Protein AF-M1EQ33-F1 (afdb_monomer_lite)

pLDDT: mean 86.65, std 15.47, range [40.91, 97.81]

Foldseek 3Di:
DVVLVVLVVVLLVVLVVLLVVLLPDDLPDDLCVRQPPPNDPVNNVSLLVLQVVLVPPVVPNVVSLVVSLVVQVPPPPPDPPPDDDDDDDDVVVVVVVVVVSSSVSSNVSSVSSSVVSCVRNVD

Sequence (123 aa):
EYVIKSLFAEFAVQAEKKIEVVMAEPLEKPLSRSLQRGEDLQFDQLISSMSSVAEHCLPSLLRTLFDWYRRQNGTEDESYEYRPRSSTKSKGDEQQRERDYLLERRDLAVDFIFCLVLVEVLK

Radius of gyration: 17.7 Å; chains: 1; bounding box: 42×40×46 Å

Organism: Mustela putorius furo (NCBI:txid9669)

Secondary structure (DSSP, 8-state):
-HHHHHHHHHHHHHHHHHHHHHHHS-TTS-THHHHSTTS-HHHHHHHHHHHHHHHHHHHHHHHHHHHHHHHHHSTT-S--------S--SHHHHHHHHHHHHHHHHHHHHHHHHHHHHHHHT-

InterPro domains:
  IPR039867 Protein furry/Tao3/Mor2 [PTHR12295] (1-123)

Structure (mmCIF, N/CA/C/O backbone):
data_AF-M1EQ33-F1
#
_entry.id   AF-M1EQ33-F1
#
loop_
_atom_site.group_PDB
_atom_site.id
_atom_site.type_symbol
_atom_site.label_atom_id
_atom_site.label_alt_id
_atom_site.label_comp_id
_atom_site.label_asym_id
_atom_site.label_entity_id
_atom_site.label_seq_id
_atom_site.pdbx_PDB_ins_code
_atom_site.Cartn_x
_atom_site.Cartn_y
_atom_site.Cartn_z
_atom_site.occupancy
_atom_site.B_iso_or_equiv
_atom_site.auth_seq_id
_atom_site.auth_comp_id
_atom_site.auth_asym_id
_atom_site.auth_atom_id
_atom_site.pdbx_PDB_model_num
ATOM 1 N N . GLU A 1 1 ? 20.303 -5.213 -11.304 1.00 64.56 1 GLU A N 1
ATOM 2 C CA . GLU A 1 1 ? 19.741 -6.167 -10.317 1.00 64.56 1 GLU A CA 1
ATOM 3 C C . GLU A 1 1 ? 19.855 -5.680 -8.866 1.00 64.56 1 GLU A C 1
ATOM 5 O O . GLU A 1 1 ? 18.842 -5.676 -8.182 1.00 64.56 1 GLU A O 1
ATOM 10 N N . TYR A 1 2 ? 21.030 -5.224 -8.401 1.00 78.19 2 TYR A N 1
ATOM 11 C CA . TYR A 1 2 ? 21.232 -4.749 -7.015 1.00 78.19 2 TYR A CA 1
ATOM 12 C C . TYR A 1 2 ? 20.258 -3.633 -6.589 1.00 78.19 2 TYR A C 1
ATOM 14 O O . TYR A 1 2 ? 19.626 -3.747 -5.547 1.00 78.19 2 TYR A O 1
ATOM 22 N N . VAL A 1 3 ? 20.051 -2.622 -7.443 1.00 79.19 3 VAL A N 1
ATOM 23 C CA . VAL A 1 3 ? 19.134 -1.494 -7.177 1.00 79.19 3 VAL A CA 1
ATOM 24 C C . VAL A 1 3 ? 17.699 -1.960 -6.898 1.00 79.19 3 VAL A C 1
ATOM 26 O O . VAL A 1 3 ? 17.090 -1.498 -5.944 1.00 79.19 3 VAL A O 1
ATOM 29 N N . ILE A 1 4 ? 17.182 -2.924 -7.671 1.00 81.75 4 ILE A N 1
ATOM 30 C CA . ILE A 1 4 ? 15.824 -3.469 -7.489 1.00 81.75 4 ILE A CA 1
ATOM 31 C C . ILE A 1 4 ? 15.715 -4.182 -6.139 1.00 81.75 4 ILE A C 1
ATOM 33 O O . ILE A 1 4 ? 14.732 -4.007 -5.429 1.00 81.75 4 ILE A O 1
ATOM 37 N N . LYS A 1 5 ? 16.735 -4.968 -5.767 1.00 86.31 5 LYS A N 1
ATOM 38 C CA . LYS A 1 5 ? 16.757 -5.692 -4.488 1.00 86.31 5 LYS A CA 1
ATOM 39 C C . LYS A 1 5 ? 16.791 -4.733 -3.300 1.00 86.31 5 LYS A C 1
ATOM 41 O O . LYS A 1 5 ? 16.027 -4.927 -2.362 1.00 86.31 5 LYS A O 1
ATOM 46 N N . SER A 1 6 ? 17.639 -3.706 -3.348 1.00 90.62 6 SER A N 1
ATOM 47 C CA . SER A 1 6 ? 17.729 -2.698 -2.285 1.00 90.62 6 SER A CA 1
ATOM 48 C C . SER A 1 6 ? 16.440 -1.889 -2.158 1.00 90.62 6 SER A C 1
ATOM 50 O O . SER A 1 6 ? 15.920 -1.762 -1.055 1.00 90.62 6 SER A O 1
ATOM 52 N N . LEU A 1 7 ? 15.885 -1.423 -3.281 1.00 93.06 7 LEU A N 1
ATOM 53 C CA . LEU A 1 7 ? 14.643 -0.651 -3.298 1.00 93.06 7 LEU A CA 1
ATOM 54 C C . LEU A 1 7 ? 13.460 -1.470 -2.771 1.00 93.06 7 LEU A C 1
ATOM 56 O O . LEU A 1 7 ? 12.656 -0.981 -1.985 1.00 93.06 7 LEU A O 1
ATOM 60 N N . PHE A 1 8 ? 13.378 -2.741 -3.165 1.00 94.56 8 PHE A N 1
ATOM 61 C CA . PHE A 1 8 ? 12.332 -3.631 -2.680 1.00 94.56 8 PHE A CA 1
ATOM 62 C C . PHE A 1 8 ? 12.479 -3.956 -1.188 1.00 94.56 8 PHE A C 1
ATOM 64 O O . PHE A 1 8 ? 11.484 -4.029 -0.472 1.00 94.56 8 PHE A O 1
ATOM 71 N N . ALA A 1 9 ? 13.708 -4.151 -0.704 1.00 95.00 9 ALA A N 1
ATOM 72 C CA . ALA A 1 9 ? 13.957 -4.371 0.718 1.00 95.00 9 ALA A CA 1
ATOM 73 C C . ALA A 1 9 ? 13.529 -3.154 1.551 1.00 95.00 9 ALA A C 1
ATOM 75 O O . ALA A 1 9 ? 12.882 -3.314 2.583 1.00 95.00 9 ALA A O 1
ATOM 76 N N . GLU A 1 10 ? 13.831 -1.945 1.074 1.00 96.19 10 GLU A N 1
ATOM 77 C CA . GLU A 1 10 ? 13.369 -0.710 1.702 1.00 96.19 10 GLU A CA 1
ATOM 78 C C . GLU A 1 10 ? 11.840 -0.604 1.680 1.00 96.19 10 GLU A C 1
ATOM 80 O O . GLU A 1 10 ? 11.235 -0.322 2.714 1.00 96.19 10 GLU A O 1
ATOM 85 N N . PHE A 1 11 ? 11.205 -0.930 0.548 1.00 97.31 11 PHE A N 1
ATOM 86 C CA . PHE A 1 11 ? 9.747 -1.011 0.441 1.00 97.31 11 PHE A CA 1
ATOM 87 C C . PHE A 1 11 ? 9.143 -1.957 1.479 1.00 97.31 11 PHE A C 1
ATOM 89 O O . PHE A 1 11 ? 8.247 -1.549 2.212 1.00 97.31 11 PHE A O 1
ATOM 96 N N . ALA A 1 12 ? 9.653 -3.185 1.590 1.00 96.81 12 ALA A N 1
ATOM 97 C CA . ALA A 1 12 ? 9.127 -4.169 2.529 1.00 96.81 12 ALA A CA 1
ATOM 98 C C . ALA A 1 12 ? 9.232 -3.686 3.986 1.00 96.81 12 ALA A C 1
ATOM 100 O O . ALA A 1 12 ? 8.282 -3.842 4.748 1.00 96.81 12 ALA A O 1
ATOM 101 N N . VAL A 1 13 ? 10.350 -3.050 4.359 1.00 96.88 13 VAL A N 1
ATOM 102 C CA . VAL A 1 13 ? 10.545 -2.487 5.705 1.00 96.88 13 VAL A CA 1
ATOM 103 C C . VAL A 1 13 ? 9.581 -1.334 5.980 1.00 96.88 13 VAL A C 1
ATOM 105 O O . VAL A 1 13 ? 9.022 -1.251 7.072 1.00 96.88 13 VAL A O 1
ATOM 108 N N . GLN A 1 14 ? 9.386 -0.425 5.023 1.00 97.44 14 GLN A N 1
ATOM 109 C CA . GLN A 1 14 ? 8.479 0.709 5.218 1.00 97.44 14 GLN A CA 1
ATOM 110 C C . GLN A 1 14 ? 7.007 0.281 5.206 1.00 97.44 14 GLN A C 1
ATOM 112 O O . GLN A 1 14 ? 6.213 0.819 5.974 1.00 97.44 14 GLN A O 1
ATOM 117 N N . ALA A 1 15 ? 6.647 -0.710 4.390 1.00 97.44 15 ALA A N 1
ATOM 118 C CA . ALA A 1 15 ? 5.312 -1.294 4.388 1.00 97.44 15 ALA A CA 1
ATOM 119 C C . ALA A 1 15 ? 4.984 -1.940 5.743 1.00 97.44 15 ALA A C 1
ATOM 121 O O . ALA A 1 15 ? 3.922 -1.664 6.293 1.00 97.44 15 ALA A O 1
ATOM 122 N N . GLU A 1 16 ? 5.914 -2.711 6.319 1.00 96.00 16 GLU A N 1
ATOM 123 C CA . GLU A 1 16 ? 5.741 -3.316 7.648 1.00 96.00 16 GLU A CA 1
ATOM 124 C C . GLU A 1 16 ? 5.512 -2.247 8.724 1.00 96.00 16 GLU A C 1
ATOM 126 O O . GLU A 1 16 ? 4.513 -2.282 9.436 1.00 96.00 16 GLU A O 1
ATOM 131 N N . LYS A 1 17 ? 6.364 -1.214 8.769 1.00 96.50 17 LYS A N 1
ATOM 132 C CA . LYS A 1 17 ? 6.202 -0.091 9.709 1.00 96.50 17 LYS A CA 1
ATOM 133 C C . LYS A 1 17 ? 4.847 0.600 9.565 1.00 96.50 17 LYS A C 1
ATOM 135 O O . LYS A 1 17 ? 4.246 1.001 10.557 1.00 96.50 17 LYS A O 1
ATOM 140 N N . LYS A 1 18 ? 4.356 0.768 8.334 1.00 96.38 18 LYS A N 1
ATOM 141 C CA . LYS A 1 18 ? 3.035 1.358 8.091 1.00 96.38 18 LYS A CA 1
ATOM 142 C C . LYS A 1 18 ? 1.904 0.477 8.602 1.00 96.38 18 LYS A C 1
ATOM 144 O O . LYS A 1 18 ? 0.963 1.011 9.187 1.00 96.38 18 LYS A O 1
ATOM 149 N N . ILE A 1 19 ? 2.002 -0.835 8.406 1.00 96.31 19 ILE A N 1
ATOM 150 C CA . ILE A 1 19 ? 1.044 -1.800 8.950 1.00 96.31 19 ILE A CA 1
ATOM 151 C C . ILE A 1 19 ? 1.050 -1.710 10.481 1.00 96.31 19 ILE A C 1
ATOM 153 O O . ILE A 1 19 ? -0.010 -1.520 11.067 1.00 96.31 19 ILE A O 1
ATOM 157 N N . GLU A 1 20 ? 2.218 -1.730 11.129 1.00 95.06 20 GLU A N 1
ATOM 158 C CA . GLU A 1 20 ? 2.341 -1.586 12.589 1.00 95.06 20 GLU A CA 1
ATOM 159 C C . GLU A 1 20 ? 1.676 -0.303 13.114 1.00 95.06 20 GLU A C 1
ATOM 161 O O . GLU A 1 20 ? 0.915 -0.348 14.082 1.00 95.06 20 GLU A O 1
ATOM 166 N N . VAL A 1 21 ? 1.908 0.839 12.454 1.00 94.81 21 VAL A N 1
ATOM 167 C CA . VAL A 1 21 ? 1.274 2.117 12.819 1.00 94.81 21 VAL A CA 1
ATOM 168 C C . VAL A 1 21 ? -0.246 2.025 12.709 1.00 94.81 21 VAL A C 1
ATOM 170 O O . VAL A 1 21 ? -0.948 2.387 13.647 1.00 94.81 21 VAL A O 1
ATOM 173 N N . VAL A 1 22 ? -0.765 1.501 11.598 1.00 95.38 22 VAL A N 1
ATOM 174 C CA . VAL A 1 22 ? -2.209 1.333 11.370 1.00 95.38 22 VAL A CA 1
ATOM 175 C C . VAL A 1 22 ? -2.863 0.394 12.386 1.00 95.38 22 VAL A C 1
ATOM 177 O O . VAL A 1 22 ? -4.020 0.603 12.767 1.00 95.38 22 VAL A O 1
ATOM 180 N N . MET A 1 23 ? -2.137 -0.636 12.817 1.00 94.12 23 MET A N 1
ATOM 181 C CA . MET A 1 23 ? -2.592 -1.586 13.830 1.00 94.12 23 MET A CA 1
ATOM 182 C C . MET A 1 23 ? -2.604 -0.984 15.239 1.00 94.12 23 MET A C 1
ATOM 184 O O . MET A 1 23 ? -3.388 -1.421 16.076 1.00 94.12 23 MET A O 1
ATOM 188 N N . ALA A 1 24 ? -1.780 0.035 15.498 1.00 93.94 24 ALA A N 1
ATOM 189 C CA . ALA A 1 24 ? -1.774 0.783 16.755 1.00 93.94 24 ALA A CA 1
ATOM 190 C C . ALA A 1 24 ? -2.816 1.920 16.800 1.00 93.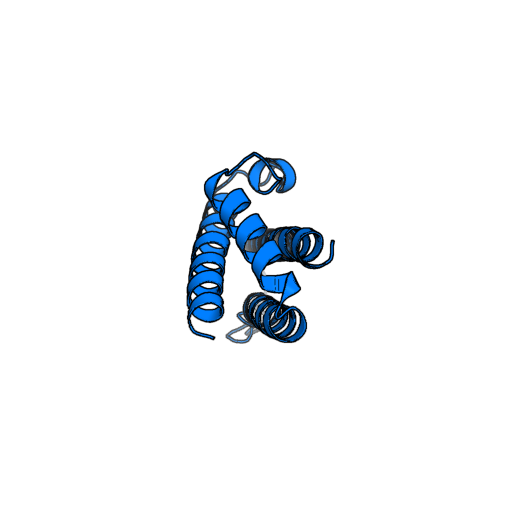94 24 ALA A C 1
ATOM 192 O O . ALA A 1 24 ? -3.047 2.513 17.857 1.00 93.94 24 ALA A O 1
ATOM 193 N N . GLU A 1 25 ? -3.433 2.259 15.667 1.00 93.12 25 GLU A N 1
ATOM 194 C CA . GLU A 1 25 ? -4.451 3.305 15.584 1.00 93.12 25 GLU A CA 1
ATOM 195 C C . GLU A 1 25 ? -5.835 2.827 16.057 1.00 93.12 25 GLU A C 1
ATOM 197 O O . GLU A 1 25 ? -6.163 1.646 15.930 1.00 93.12 25 GLU A O 1
ATOM 202 N N . PRO A 1 26 ? -6.703 3.745 16.536 1.00 90.94 26 PRO A N 1
ATOM 203 C CA . PRO A 1 26 ? -8.086 3.411 16.860 1.00 90.94 26 PRO A CA 1
ATOM 204 C C . PRO A 1 26 ? -8.807 2.764 15.673 1.00 90.94 26 PRO A C 1
ATOM 206 O O . PRO A 1 26 ? -8.713 3.253 14.543 1.00 90.94 26 PRO A O 1
ATOM 209 N N . LEU A 1 27 ? -9.589 1.711 15.933 1.00 86.56 27 LEU A N 1
ATOM 210 C CA . LEU A 1 27 ? -10.304 0.956 14.894 1.00 86.56 27 LEU A CA 1
ATOM 211 C C . LEU A 1 27 ? -11.251 1.833 14.057 1.00 86.56 27 LEU A C 1
ATOM 213 O O . LEU A 1 27 ? -11.442 1.590 12.868 1.00 86.56 27 LEU A O 1
ATOM 217 N N . GLU A 1 28 ? -11.784 2.891 14.664 1.00 88.56 28 GLU A N 1
ATOM 218 C CA . GLU A 1 28 ? -12.677 3.878 14.048 1.00 88.56 28 GLU A CA 1
ATOM 219 C C . GLU A 1 28 ? -11.973 4.740 12.990 1.00 88.56 28 GLU A C 1
ATOM 221 O O . GLU A 1 28 ? -12.633 5.312 12.119 1.00 88.56 28 GLU A O 1
ATOM 226 N N . LYS A 1 29 ? -10.636 4.853 13.052 1.00 92.50 29 LYS A N 1
ATOM 227 C CA . LYS A 1 29 ? -9.853 5.621 12.084 1.00 92.50 29 LYS A CA 1
ATOM 228 C C . LYS A 1 29 ? -9.781 4.838 10.765 1.00 92.50 29 LYS A C 1
ATOM 230 O O . LYS A 1 29 ? -9.231 3.730 10.753 1.00 92.50 29 LYS A O 1
ATOM 235 N N . PRO A 1 30 ? -10.288 5.396 9.648 1.00 92.44 30 PRO A N 1
ATOM 236 C CA . PRO A 1 30 ? -10.246 4.726 8.353 1.00 92.44 30 PRO A CA 1
ATOM 237 C C . PRO A 1 30 ? -8.812 4.570 7.843 1.00 92.44 30 PRO A C 1
ATOM 239 O O . PRO A 1 30 ? -8.042 5.529 7.882 1.00 92.44 30 PRO A O 1
ATOM 242 N N . LEU A 1 31 ? -8.489 3.411 7.261 1.00 94.19 31 LEU A N 1
ATOM 243 C CA . LEU A 1 31 ? -7.170 3.130 6.674 1.00 94.19 31 LEU A CA 1
ATOM 244 C C . LEU A 1 31 ? -6.752 4.154 5.617 1.00 94.19 31 LEU A C 1
ATOM 246 O O . LEU A 1 31 ? -5.590 4.550 5.551 1.00 94.19 31 LEU A O 1
ATOM 250 N N . SER A 1 32 ? -7.714 4.640 4.830 1.00 93.31 32 SER A N 1
ATOM 251 C CA . SER A 1 32 ? -7.473 5.666 3.816 1.00 93.31 32 SER A CA 1
ATOM 252 C C . SER A 1 32 ? -6.905 6.956 4.403 1.00 93.31 32 SER A C 1
ATOM 254 O O . SER A 1 32 ? -6.135 7.622 3.731 1.00 93.31 32 SER A O 1
ATOM 256 N N . ARG A 1 33 ? -7.206 7.302 5.659 1.00 93.31 33 ARG A N 1
ATOM 257 C CA . ARG A 1 33 ? -6.633 8.490 6.311 1.00 93.31 33 ARG A CA 1
ATOM 258 C C . ARG A 1 33 ? -5.178 8.314 6.726 1.00 93.31 33 ARG A C 1
ATOM 260 O O . ARG A 1 33 ? -4.523 9.316 6.960 1.00 93.31 33 ARG A O 1
ATOM 267 N N . SER A 1 34 ? -4.702 7.081 6.848 1.00 93.31 34 SER A N 1
ATOM 268 C CA . SER A 1 34 ? -3.352 6.780 7.339 1.00 93.31 34 SER A CA 1
ATOM 269 C C . SER A 1 34 ? -2.411 6.319 6.224 1.00 93.31 34 SER A C 1
ATOM 271 O O . SER A 1 34 ? -1.200 6.509 6.316 1.00 93.31 34 SER A O 1
ATOM 273 N N . LEU A 1 35 ? -2.958 5.705 5.169 1.00 96.12 35 LEU A N 1
ATOM 274 C CA . LEU A 1 35 ? -2.186 5.075 4.095 1.00 96.12 35 LEU A CA 1
ATOM 275 C C . LEU A 1 35 ? -2.274 5.799 2.745 1.00 96.12 35 LEU A C 1
ATOM 277 O O . LEU A 1 35 ? -1.536 5.436 1.830 1.00 96.12 35 LEU A O 1
ATOM 281 N N . GLN A 1 36 ? -3.161 6.787 2.575 1.00 93.69 36 GLN A N 1
ATOM 282 C CA . GLN A 1 36 ? -3.275 7.501 1.298 1.00 93.69 36 GLN A CA 1
ATOM 283 C C . GLN A 1 36 ? -1.997 8.273 0.932 1.00 93.69 36 GLN A C 1
ATOM 285 O O . GLN A 1 36 ? -1.194 8.652 1.786 1.00 93.69 36 GLN A O 1
ATOM 290 N N . ARG A 1 37 ? -1.865 8.568 -0.368 1.00 92.75 37 ARG A N 1
ATOM 291 C CA . ARG A 1 37 ? -0.862 9.497 -0.903 1.00 92.75 37 ARG A CA 1
ATOM 292 C C . ARG A 1 37 ? -0.876 10.821 -0.133 1.00 92.75 37 ARG A C 1
ATOM 294 O O . ARG A 1 37 ? -1.944 11.380 0.105 1.00 92.75 37 ARG A O 1
ATOM 301 N N . GLY A 1 38 ? 0.302 11.349 0.175 1.00 93.12 38 GLY A N 1
ATOM 302 C CA . GLY A 1 38 ? 0.495 12.632 0.850 1.00 93.12 38 GLY A CA 1
ATOM 303 C C . GLY A 1 38 ? 0.597 12.549 2.373 1.00 93.12 38 GLY A C 1
ATOM 304 O O . GLY A 1 38 ? 1.076 13.505 2.978 1.00 93.12 38 GLY A O 1
ATOM 305 N N . GLU A 1 39 ? 0.218 11.428 2.997 1.00 93.62 39 GLU A N 1
ATOM 306 C CA . GLU A 1 39 ? 0.359 11.245 4.454 1.00 93.62 39 GLU A CA 1
ATOM 307 C C . GLU A 1 39 ? 1.799 10.908 4.864 1.00 93.62 39 GLU A C 1
ATOM 309 O O . GLU A 1 39 ? 2.205 11.144 5.999 1.00 93.62 39 GLU A O 1
ATOM 314 N N . ASP A 1 40 ? 2.593 10.361 3.941 1.00 95.19 40 ASP A N 1
ATOM 315 C CA . ASP A 1 40 ? 3.983 9.993 4.186 1.00 95.19 40 ASP A CA 1
ATOM 316 C C . ASP A 1 40 ? 4.837 10.237 2.947 1.00 95.19 40 ASP A C 1
ATOM 318 O O . ASP A 1 40 ? 4.913 9.419 2.028 1.00 95.19 40 ASP A O 1
ATOM 322 N N . LEU A 1 41 ? 5.523 11.377 2.961 1.00 94.88 41 LEU A N 1
ATOM 323 C CA . LEU A 1 41 ? 6.361 11.818 1.853 1.00 94.88 41 LEU A CA 1
ATOM 324 C C . LEU A 1 41 ? 7.532 10.866 1.572 1.00 94.88 41 LEU A C 1
ATOM 326 O O . LEU A 1 41 ? 7.965 10.779 0.424 1.00 94.88 41 LEU A O 1
ATOM 330 N N . GLN A 1 42 ? 8.053 10.154 2.579 1.00 94.81 42 GLN A N 1
ATOM 331 C CA . GLN A 1 42 ? 9.152 9.205 2.365 1.00 94.81 42 GLN A CA 1
ATOM 332 C C . GLN A 1 42 ? 8.643 7.960 1.645 1.00 94.81 42 GLN A C 1
ATOM 334 O O . GLN A 1 42 ? 9.235 7.522 0.659 1.00 94.81 42 GLN A O 1
ATOM 339 N N . PHE A 1 43 ? 7.507 7.424 2.091 1.00 96.38 43 PHE A N 1
ATOM 340 C CA . PHE A 1 43 ? 6.880 6.289 1.421 1.00 96.38 43 PHE A CA 1
ATOM 341 C C . PHE A 1 43 ? 6.414 6.646 0.006 1.00 96.38 43 PHE A C 1
ATOM 343 O O . PHE A 1 43 ? 6.573 5.860 -0.928 1.00 96.38 43 PHE A O 1
ATOM 350 N N . ASP A 1 44 ? 5.921 7.868 -0.187 1.00 96.75 44 ASP A N 1
ATOM 351 C CA . ASP A 1 44 ? 5.519 8.358 -1.500 1.00 96.75 44 ASP A CA 1
ATOM 352 C C . ASP A 1 44 ? 6.683 8.456 -2.488 1.00 96.75 44 ASP A C 1
ATOM 354 O O . ASP A 1 44 ? 6.525 8.100 -3.662 1.00 96.75 44 ASP A O 1
ATOM 358 N N . GLN A 1 45 ? 7.846 8.919 -2.020 1.00 96.50 45 GLN A N 1
ATOM 359 C CA . GLN A 1 45 ? 9.083 8.960 -2.803 1.00 96.50 45 GLN A CA 1
ATOM 360 C C . GLN A 1 45 ? 9.594 7.556 -3.134 1.00 96.50 45 GLN A C 1
ATOM 362 O O . GLN A 1 45 ? 10.074 7.320 -4.246 1.00 96.50 45 GLN A O 1
ATOM 367 N N . LEU A 1 46 ? 9.455 6.614 -2.203 1.00 96.81 46 LEU A N 1
ATOM 368 C CA . LEU A 1 46 ? 9.823 5.219 -2.411 1.00 96.81 46 LEU A CA 1
ATOM 369 C C . LEU A 1 46 ? 8.965 4.571 -3.505 1.00 96.81 46 LEU A C 1
ATOM 371 O O . LEU A 1 46 ? 9.507 4.006 -4.454 1.00 96.81 46 LEU A O 1
ATOM 375 N N . ILE A 1 47 ? 7.641 4.740 -3.435 1.00 96.12 47 ILE A N 1
ATOM 376 C CA . ILE A 1 47 ? 6.706 4.268 -4.466 1.00 96.12 47 ILE A CA 1
ATOM 377 C C . ILE A 1 47 ? 7.006 4.920 -5.827 1.00 96.12 47 ILE A C 1
ATOM 379 O O . ILE A 1 47 ? 7.048 4.229 -6.845 1.00 96.12 47 ILE A O 1
ATOM 383 N N . SER A 1 48 ? 7.293 6.226 -5.852 1.00 95.88 48 SER A N 1
ATOM 384 C CA . SER A 1 48 ? 7.700 6.934 -7.077 1.00 95.88 48 SER A CA 1
ATOM 385 C C . SER A 1 48 ? 8.985 6.348 -7.682 1.00 95.88 48 SER A C 1
ATOM 387 O O . SER A 1 48 ? 9.059 6.079 -8.880 1.00 95.88 48 SER A O 1
ATOM 389 N N . SER A 1 49 ? 9.976 6.034 -6.843 1.00 95.50 49 SER A N 1
ATOM 390 C CA . SER A 1 49 ? 11.226 5.399 -7.279 1.00 95.50 49 SER A CA 1
ATOM 391 C C . SER A 1 49 ? 10.990 3.998 -7.854 1.00 95.50 49 SER A C 1
ATOM 393 O O . SER A 1 49 ? 11.624 3.610 -8.837 1.00 95.50 49 SER A O 1
ATOM 395 N N . MET A 1 50 ? 10.051 3.236 -7.279 1.00 95.12 50 MET A N 1
ATOM 396 C CA . MET A 1 50 ? 9.638 1.936 -7.821 1.00 95.12 50 MET A CA 1
ATOM 397 C C . MET A 1 50 ? 8.983 2.077 -9.199 1.00 95.12 50 MET A C 1
ATOM 399 O O . MET A 1 50 ? 9.248 1.243 -10.063 1.00 95.12 50 MET A O 1
ATOM 403 N N . SER A 1 51 ? 8.208 3.142 -9.432 1.00 95.38 51 SER A N 1
ATOM 404 C CA . SER A 1 51 ? 7.635 3.466 -10.747 1.00 95.38 51 SER A CA 1
ATOM 405 C C . SER A 1 51 ? 8.715 3.659 -11.807 1.00 95.38 51 SER A C 1
ATOM 407 O O . SER A 1 51 ? 8.668 3.029 -12.858 1.00 95.38 51 SER A O 1
ATOM 409 N N . SER A 1 52 ? 9.734 4.472 -11.516 1.00 94.19 52 SER A N 1
ATOM 410 C CA . SER A 1 52 ? 10.841 4.714 -12.452 1.00 94.19 52 SER A CA 1
ATOM 411 C C . SER A 1 52 ? 11.622 3.435 -12.768 1.00 94.19 52 SER A C 1
ATOM 413 O O . SER A 1 52 ? 12.078 3.222 -13.886 1.00 94.19 52 SER A O 1
ATOM 415 N N . VAL A 1 53 ? 11.765 2.537 -11.791 1.00 92.62 53 VAL A N 1
ATOM 416 C CA . VAL A 1 53 ? 12.395 1.225 -11.998 1.00 92.62 53 VAL A CA 1
ATOM 417 C C . VAL A 1 53 ? 11.503 0.289 -12.826 1.00 92.62 53 VAL A C 1
ATOM 419 O O . VAL A 1 53 ? 12.019 -0.514 -13.614 1.00 92.62 53 VAL A O 1
ATOM 422 N N . ALA A 1 54 ? 10.178 0.394 -12.689 1.00 94.81 54 ALA A N 1
ATOM 423 C CA . ALA A 1 54 ? 9.212 -0.411 -13.432 1.00 94.81 54 ALA A CA 1
ATOM 424 C C . ALA A 1 54 ? 9.357 -0.237 -14.952 1.00 94.81 54 ALA A C 1
ATOM 426 O O . ALA A 1 54 ? 9.308 -1.237 -15.668 1.00 94.81 54 ALA A O 1
ATOM 427 N N . GLU 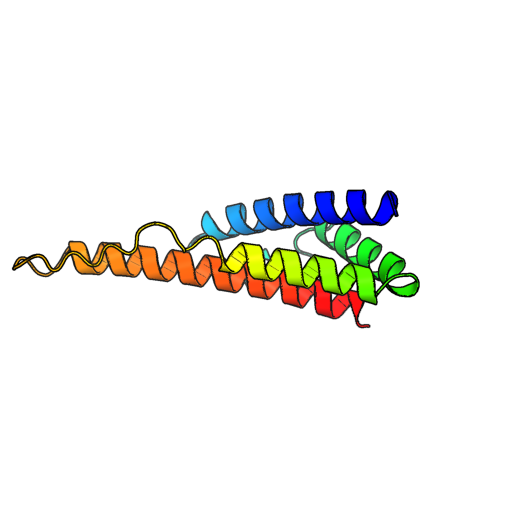A 1 55 ? 9.678 0.969 -15.434 1.00 93.19 55 GLU A N 1
ATOM 428 C CA . GLU A 1 55 ? 9.912 1.264 -16.862 1.00 93.19 55 GLU A CA 1
ATOM 429 C C . GLU A 1 55 ? 10.944 0.332 -17.522 1.00 93.19 55 GLU A C 1
ATOM 431 O O . GLU A 1 55 ? 10.887 0.062 -18.721 1.00 93.19 55 GLU A O 1
ATOM 436 N N . HIS A 1 56 ? 11.883 -0.203 -16.737 1.00 92.12 56 HIS A N 1
ATOM 437 C CA . HIS A 1 56 ? 12.960 -1.056 -17.235 1.00 92.12 56 HIS A CA 1
ATOM 438 C C . HIS A 1 56 ? 12.838 -2.525 -16.821 1.00 92.12 56 HIS A C 1
ATOM 440 O O . HIS A 1 56 ? 13.497 -3.386 -17.408 1.00 92.12 56 HIS A O 1
ATOM 446 N N . CYS A 1 57 ? 12.049 -2.845 -15.791 1.00 92.31 57 CYS A N 1
ATOM 447 C CA . CYS A 1 57 ? 12.011 -4.203 -15.240 1.00 92.31 57 CYS A CA 1
ATOM 448 C C . CYS A 1 57 ? 10.673 -4.610 -14.606 1.00 92.31 57 CYS A C 1
ATOM 450 O O . CYS A 1 57 ? 10.649 -5.471 -13.717 1.00 92.31 57 CYS A O 1
ATOM 452 N N . LEU A 1 58 ? 9.562 -4.061 -15.110 1.00 94.25 58 LEU A N 1
ATOM 453 C CA . LEU A 1 58 ? 8.201 -4.318 -14.633 1.00 94.25 58 LEU A CA 1
ATOM 454 C C . LEU A 1 58 ? 7.897 -5.803 -14.348 1.00 94.25 58 LEU A C 1
ATOM 456 O O . LEU A 1 58 ? 7.447 -6.087 -13.239 1.00 94.25 58 LEU A O 1
ATOM 460 N N . PRO A 1 59 ? 8.191 -6.786 -15.232 1.00 95.12 59 PRO A N 1
ATOM 461 C CA . PRO A 1 59 ? 7.856 -8.186 -14.946 1.00 95.12 59 PRO A CA 1
ATOM 462 C C . PRO A 1 59 ? 8.547 -8.741 -13.692 1.00 95.12 59 PRO A C 1
ATOM 464 O O . PRO A 1 59 ? 7.975 -9.544 -12.956 1.00 95.12 59 PRO A O 1
ATOM 467 N N . SER A 1 60 ? 9.788 -8.321 -13.433 1.00 93.25 60 SER A N 1
ATOM 468 C CA . SER A 1 60 ? 10.536 -8.739 -12.243 1.00 93.25 60 SER A CA 1
ATOM 469 C C . SER A 1 60 ? 10.070 -8.017 -10.985 1.00 93.25 60 SER A C 1
ATOM 471 O O . SER A 1 60 ? 10.002 -8.639 -9.923 1.00 93.25 60 SER A O 1
ATOM 473 N N . LEU A 1 61 ? 9.710 -6.738 -11.106 1.00 94.44 61 LEU A N 1
ATOM 474 C CA . LEU A 1 61 ? 9.144 -5.967 -10.006 1.00 94.44 61 LEU A CA 1
ATOM 475 C C . LEU A 1 61 ? 7.783 -6.531 -9.577 1.00 94.44 61 LEU A C 1
ATOM 477 O O . LEU A 1 61 ? 7.603 -6.834 -8.401 1.00 94.44 61 LEU A O 1
ATOM 481 N N . LEU A 1 62 ? 6.876 -6.774 -10.530 1.00 96.00 62 LEU A N 1
ATOM 482 C CA . LEU A 1 62 ? 5.563 -7.369 -10.268 1.00 96.00 62 LEU A CA 1
ATOM 483 C C . LEU A 1 62 ? 5.683 -8.744 -9.621 1.00 96.00 62 LEU A C 1
ATOM 485 O O . LEU A 1 62 ? 5.033 -8.988 -8.612 1.00 96.00 62 LEU A O 1
ATOM 489 N N . ARG A 1 63 ? 6.546 -9.627 -10.144 1.00 95.06 63 ARG A N 1
ATOM 490 C CA . ARG A 1 63 ? 6.778 -10.945 -9.530 1.00 95.06 63 ARG A CA 1
ATOM 491 C C . ARG A 1 63 ? 7.161 -10.812 -8.054 1.00 95.06 63 ARG A C 1
ATOM 493 O O . ARG A 1 63 ? 6.584 -11.491 -7.216 1.00 95.06 63 ARG A O 1
ATOM 500 N N . THR A 1 64 ? 8.080 -9.902 -7.737 1.00 94.81 64 THR A N 1
ATOM 501 C CA . THR A 1 64 ? 8.546 -9.686 -6.358 1.00 94.81 64 THR A CA 1
ATOM 502 C C . THR A 1 64 ? 7.450 -9.073 -5.471 1.00 94.81 64 THR A C 1
ATOM 504 O O . THR A 1 64 ? 7.288 -9.483 -4.324 1.00 94.81 64 THR A O 1
ATOM 507 N N . LEU A 1 65 ? 6.651 -8.145 -6.009 1.00 96.00 65 LEU A N 1
ATOM 508 C CA . LEU A 1 65 ? 5.495 -7.554 -5.327 1.00 96.00 65 LEU A CA 1
ATOM 509 C C . LEU A 1 65 ? 4.413 -8.596 -5.013 1.00 96.00 65 LEU A C 1
ATOM 511 O O . LEU A 1 65 ? 3.951 -8.665 -3.877 1.00 96.00 65 LEU A O 1
ATOM 515 N N . PHE A 1 66 ? 4.049 -9.445 -5.979 1.00 95.69 66 PHE A N 1
ATOM 516 C CA . PHE A 1 66 ? 3.108 -10.547 -5.760 1.00 95.69 66 PHE A CA 1
ATOM 517 C C . PHE A 1 66 ? 3.658 -11.583 -4.773 1.00 95.69 66 PHE A C 1
ATOM 519 O O . PHE A 1 66 ? 2.902 -12.124 -3.969 1.00 95.69 66 PHE A O 1
ATOM 526 N N . ASP A 1 67 ? 4.961 -11.869 -4.801 1.00 94.81 67 ASP A N 1
ATOM 527 C CA . ASP A 1 67 ? 5.596 -12.754 -3.820 1.00 94.81 67 ASP A CA 1
ATOM 528 C C . ASP A 1 67 ? 5.500 -12.186 -2.400 1.00 94.81 67 ASP A C 1
ATOM 530 O O . ASP A 1 67 ? 5.190 -12.928 -1.470 1.00 94.81 67 ASP A O 1
ATOM 534 N N . TRP A 1 68 ? 5.731 -10.884 -2.225 1.00 95.88 68 TRP A N 1
ATOM 535 C CA . TRP A 1 68 ? 5.572 -10.220 -0.931 1.00 95.88 68 TRP A CA 1
ATOM 536 C C . TRP A 1 68 ? 4.120 -10.207 -0.469 1.00 95.88 68 TRP A C 1
ATOM 538 O O . TRP A 1 68 ? 3.862 -10.630 0.651 1.00 95.88 68 TRP A O 1
ATOM 548 N N . TYR A 1 69 ? 3.178 -9.839 -1.339 1.00 96.00 69 TYR A N 1
ATOM 549 C CA . TYR A 1 69 ? 1.750 -9.841 -1.018 1.00 96.00 69 TYR A CA 1
ATOM 550 C C . TYR A 1 69 ? 1.275 -11.225 -0.552 1.00 96.00 69 TYR A C 1
ATOM 552 O O . TYR A 1 69 ? 0.672 -11.369 0.506 1.00 96.00 69 TYR A O 1
ATOM 560 N N . ARG A 1 70 ? 1.657 -12.289 -1.271 1.00 92.94 70 ARG A N 1
ATOM 561 C CA . ARG A 1 70 ? 1.329 -13.666 -0.868 1.00 92.94 70 ARG A CA 1
ATOM 562 C C . ARG A 1 70 ? 1.941 -14.062 0.476 1.00 92.94 70 ARG A C 1
ATOM 564 O O . ARG A 1 70 ? 1.313 -14.810 1.216 1.00 92.94 70 ARG A O 1
ATOM 571 N N . ARG A 1 71 ? 3.147 -13.584 0.803 1.00 92.06 71 ARG A N 1
ATOM 572 C CA . ARG A 1 71 ? 3.780 -13.838 2.110 1.00 92.06 71 ARG A CA 1
ATOM 573 C C . ARG A 1 71 ? 3.074 -13.111 3.250 1.00 92.06 71 ARG A C 1
ATOM 575 O O . ARG A 1 71 ? 3.044 -13.658 4.343 1.00 92.06 71 ARG A O 1
ATOM 582 N N . GLN A 1 72 ? 2.493 -11.939 2.995 1.00 90.06 72 GLN A N 1
ATOM 583 C CA . GLN A 1 72 ? 1.703 -11.214 3.992 1.00 90.06 72 GLN A CA 1
ATOM 584 C C . GLN A 1 72 ? 0.416 -11.964 4.370 1.00 90.06 72 GLN A C 1
ATOM 586 O O . GLN A 1 72 ? 0.043 -11.964 5.545 1.00 90.06 72 GLN A O 1
ATOM 591 N N . ASN A 1 73 ? -0.196 -12.650 3.397 1.00 79.31 73 ASN A N 1
ATOM 592 C CA . ASN A 1 73 ? -1.424 -13.438 3.576 1.00 79.31 73 ASN A CA 1
ATOM 593 C C . ASN A 1 73 ? -1.143 -14.886 4.034 1.00 79.31 73 ASN A C 1
ATOM 595 O O . ASN A 1 73 ? -2.026 -15.569 4.532 1.00 79.31 73 ASN A O 1
ATOM 599 N N . GLY A 1 74 ? 0.083 -15.384 3.834 1.00 67.38 74 GLY A N 1
ATOM 600 C CA . GLY A 1 74 ? 0.494 -16.758 4.152 1.00 67.38 74 GLY A CA 1
ATOM 601 C C . GLY A 1 74 ? 1.061 -16.963 5.560 1.00 67.38 74 GLY A C 1
ATOM 602 O O . GLY A 1 74 ? 1.412 -18.087 5.903 1.00 67.38 74 GLY A O 1
ATOM 603 N N . THR A 1 75 ? 1.164 -15.917 6.385 1.00 54.91 75 THR A N 1
ATOM 604 C CA . THR A 1 75 ? 1.634 -16.001 7.784 1.00 54.91 75 THR A CA 1
ATOM 605 C C . THR A 1 75 ? 0.609 -16.595 8.766 1.00 54.91 75 THR A C 1
ATOM 607 O O . THR A 1 75 ? 0.795 -16.486 9.974 1.00 54.91 75 THR A O 1
ATOM 610 N N . GLU A 1 76 ? -0.453 -17.242 8.277 1.00 49.84 76 GLU A N 1
ATOM 611 C CA . GLU A 1 76 ? -1.535 -17.811 9.098 1.00 49.84 76 GLU A CA 1
ATOM 612 C C . GLU A 1 76 ? -1.496 -19.345 9.280 1.00 49.84 76 GLU A C 1
ATOM 614 O O . GLU A 1 76 ? -2.389 -19.900 9.919 1.00 49.84 76 GLU A O 1
ATOM 619 N N . ASP A 1 77 ? -0.480 -20.059 8.778 1.00 42.44 77 ASP A N 1
ATOM 620 C CA . ASP A 1 77 ? -0.462 -21.540 8.815 1.00 42.44 77 ASP A CA 1
ATOM 621 C C . ASP A 1 77 ? 0.070 -22.172 10.121 1.00 42.44 77 ASP A C 1
ATOM 623 O O . ASP A 1 77 ? 0.428 -23.346 10.154 1.00 42.44 77 ASP A O 1
ATOM 627 N N . GLU A 1 78 ? 0.107 -21.447 11.241 1.00 40.91 78 GLU A N 1
ATOM 628 C CA . GLU A 1 78 ? 0.423 -22.062 12.537 1.00 40.91 78 GLU A CA 1
ATOM 629 C C . GLU A 1 78 ? -0.643 -21.738 13.590 1.00 40.9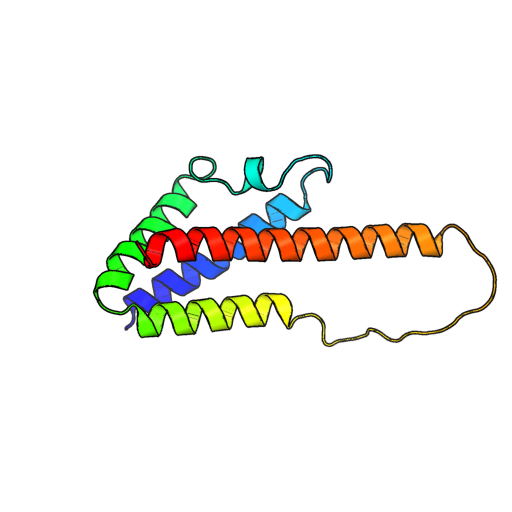1 78 GLU A C 1
ATOM 631 O O . GLU A 1 78 ? -0.670 -20.667 14.192 1.00 40.91 78 GLU A O 1
ATOM 636 N N . SER A 1 79 ? -1.476 -22.750 13.866 1.00 46.31 79 SER A N 1
ATOM 637 C CA . SER A 1 79 ? -2.326 -22.928 15.058 1.00 46.31 79 SER A CA 1
ATOM 638 C C . SER A 1 79 ? -3.753 -22.354 15.068 1.00 46.31 79 SER A C 1
ATOM 640 O O . SER A 1 79 ? -4.235 -21.866 16.089 1.00 46.31 79 SER A O 1
ATOM 642 N N . TYR A 1 80 ? -4.537 -22.589 14.015 1.00 48.69 80 TYR A N 1
ATOM 643 C CA . TYR A 1 80 ? -5.988 -22.743 14.206 1.00 48.69 80 TYR A CA 1
ATOM 644 C C . TYR A 1 80 ? -6.306 -24.152 14.744 1.00 48.69 80 TYR A C 1
ATOM 646 O O . TYR A 1 80 ? -6.987 -24.951 14.104 1.00 48.69 80 TYR A O 1
ATOM 654 N N . GLU A 1 81 ? -5.818 -24.480 15.950 1.00 41.94 81 GLU A N 1
ATOM 655 C CA . GLU A 1 81 ? -6.409 -25.580 16.719 1.00 41.94 81 GLU A CA 1
ATOM 656 C C . GLU A 1 81 ? -7.818 -25.147 17.137 1.00 41.94 81 GLU A C 1
ATOM 658 O O . GLU A 1 81 ? -8.036 -24.515 18.173 1.00 41.94 81 GLU A O 1
ATOM 663 N N . TYR A 1 82 ? -8.805 -25.496 16.313 1.00 49.12 82 TYR A N 1
ATOM 664 C CA . TYR A 1 82 ? -10.201 -25.492 16.720 1.00 49.12 82 TYR A CA 1
ATOM 665 C C . TYR A 1 82 ? -10.358 -26.476 17.885 1.00 49.12 82 TYR A C 1
ATOM 667 O O . TYR A 1 82 ? -10.493 -27.686 17.696 1.00 49.12 82 TYR A O 1
ATOM 675 N N . ARG A 1 83 ? -10.315 -25.963 19.116 1.00 48.47 83 ARG A N 1
ATOM 676 C CA . ARG A 1 83 ? -10.637 -26.734 20.316 1.00 48.47 83 ARG A CA 1
ATOM 677 C C . ARG A 1 83 ? -12.089 -26.440 20.693 1.00 48.47 83 ARG A C 1
ATOM 679 O O . ARG A 1 83 ? -12.349 -25.401 21.301 1.00 48.47 83 ARG A O 1
ATOM 686 N N . PRO A 1 84 ? -13.058 -27.323 20.389 1.00 53.50 84 PRO A N 1
ATOM 687 C CA . PRO A 1 84 ? -14.421 -27.118 20.845 1.00 53.50 84 PRO A CA 1
ATOM 688 C C . PRO A 1 84 ? -14.433 -27.327 22.360 1.00 53.50 84 PRO A C 1
ATOM 690 O O . PRO A 1 84 ? -14.264 -28.450 22.842 1.00 53.50 84 PRO A O 1
ATOM 693 N N . ARG A 1 85 ? -14.590 -26.250 23.138 1.00 50.78 85 ARG A N 1
ATOM 694 C CA . ARG A 1 85 ? -14.787 -26.358 24.586 1.00 50.78 85 ARG A CA 1
ATOM 695 C C . ARG A 1 85 ? -16.118 -25.764 25.025 1.00 50.78 85 ARG A C 1
ATOM 697 O O . ARG A 1 85 ? -16.417 -24.590 24.862 1.00 50.78 85 ARG A O 1
ATOM 704 N N . SER A 1 86 ? -16.889 -26.679 25.594 1.00 51.72 86 SER A N 1
ATOM 705 C CA . SER A 1 86 ? -18.093 -26.541 26.395 1.00 51.72 86 SER A CA 1
ATOM 706 C C . SER A 1 86 ? -18.217 -25.242 27.207 1.00 51.72 86 SER A C 1
ATOM 708 O O . SER A 1 86 ? -17.406 -24.979 28.090 1.00 51.72 86 SER A O 1
ATOM 710 N N . SER A 1 87 ? -19.349 -24.563 27.002 1.00 57.31 87 SER A N 1
ATOM 711 C CA . SER A 1 87 ? -20.211 -23.994 28.051 1.00 57.31 87 SER A CA 1
ATOM 712 C C . SER A 1 87 ? -19.598 -22.988 29.047 1.00 57.31 87 SER A C 1
ATOM 714 O O . SER A 1 87 ? -19.485 -23.296 30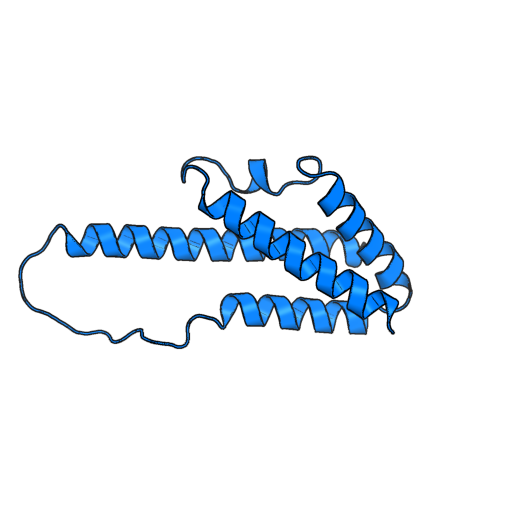.230 1.00 57.31 87 SER A O 1
ATOM 716 N N . THR A 1 88 ? -19.379 -21.748 28.589 1.00 54.19 88 THR A N 1
ATOM 717 C CA . THR A 1 88 ? -19.691 -20.487 29.313 1.00 54.19 88 THR A CA 1
ATOM 718 C C . THR A 1 88 ? -19.614 -19.311 28.321 1.00 54.19 88 THR A C 1
ATOM 720 O O . THR A 1 88 ? -18.585 -18.664 28.152 1.00 54.19 88 THR A O 1
ATOM 723 N N . LYS A 1 89 ? -20.713 -19.077 27.589 1.00 64.38 89 LYS A N 1
ATOM 724 C CA . LYS A 1 89 ? -20.861 -18.044 26.543 1.00 64.38 89 LYS A CA 1
ATOM 725 C C . LYS A 1 89 ? -20.839 -16.632 27.134 1.00 64.38 89 LYS A C 1
ATOM 727 O O . LYS A 1 89 ? -21.776 -16.285 27.852 1.00 64.38 89 LYS A O 1
ATOM 732 N N . SER A 1 90 ? -19.811 -15.836 26.821 1.00 60.66 90 SER A N 1
ATOM 733 C CA . SER A 1 90 ? -19.895 -14.372 26.586 1.00 60.66 90 SER A CA 1
ATOM 734 C C . SER A 1 90 ? -18.512 -13.737 26.367 1.00 60.66 90 SER A C 1
ATOM 736 O O . SER A 1 90 ? -18.300 -13.118 25.335 1.00 60.66 90 SER A O 1
ATOM 738 N N . LYS A 1 91 ? -17.538 -13.940 27.268 1.00 60.88 91 LYS A N 1
ATOM 739 C CA . LYS A 1 91 ? -16.225 -13.253 27.176 1.00 60.88 91 LYS A CA 1
ATOM 740 C C . LYS A 1 91 ? -15.273 -13.798 26.105 1.00 60.88 91 LYS A C 1
ATOM 742 O O . LYS A 1 91 ? -14.541 -13.027 25.498 1.00 60.88 91 LYS A O 1
ATOM 747 N N . GLY A 1 92 ? -15.275 -15.112 25.874 1.00 69.00 92 GLY A N 1
ATOM 748 C CA . GLY A 1 92 ? -14.420 -15.724 24.847 1.00 69.00 92 GLY A CA 1
ATOM 749 C C . GLY A 1 92 ? -14.831 -15.340 23.423 1.00 69.00 92 GLY A C 1
ATOM 750 O O . GLY A 1 92 ? -13.972 -15.157 22.570 1.00 69.00 92 GLY A O 1
ATOM 751 N N . ASP A 1 93 ? -16.134 -15.148 23.194 1.00 76.62 93 ASP A N 1
ATOM 752 C CA . ASP A 1 93 ? -16.669 -14.763 21.884 1.00 76.62 93 ASP A CA 1
ATOM 753 C C . ASP A 1 93 ? -16.317 -13.305 21.532 1.00 76.62 93 ASP A C 1
ATOM 755 O O . ASP A 1 93 ? -16.039 -13.012 20.374 1.00 76.62 93 ASP A O 1
ATOM 759 N N . GLU A 1 94 ? -16.301 -12.388 22.509 1.00 79.50 94 GLU A N 1
ATOM 760 C CA . GLU A 1 94 ? -15.906 -10.985 22.287 1.00 79.50 94 GLU A CA 1
ATOM 761 C C . GLU A 1 94 ? -14.413 -10.850 21.980 1.00 79.50 94 GLU A C 1
ATOM 763 O O . GLU A 1 94 ? -14.045 -10.175 21.022 1.00 79.50 94 GLU A O 1
ATOM 768 N N . GLN A 1 95 ? -13.560 -11.544 22.737 1.00 81.62 95 GLN A N 1
ATOM 769 C CA . GLN A 1 95 ? -12.112 -11.502 22.529 1.00 81.62 95 GLN A CA 1
ATOM 770 C C . GLN A 1 95 ? -11.697 -12.167 21.207 1.00 81.62 95 GLN A C 1
ATOM 772 O O . GLN A 1 95 ? -10.779 -11.695 20.537 1.00 81.62 95 GLN A O 1
ATOM 777 N N . GLN A 1 96 ? -12.394 -13.235 20.799 1.00 83.06 96 GLN A N 1
ATOM 778 C CA . GLN A 1 96 ? -12.192 -13.839 19.482 1.00 83.06 96 GLN A CA 1
ATOM 779 C C . GLN A 1 96 ? -12.610 -12.880 18.362 1.00 83.06 96 GLN A C 1
ATOM 781 O O . GLN A 1 96 ? -11.847 -12.692 17.424 1.00 83.06 96 GLN A O 1
ATOM 786 N N . ARG A 1 97 ? -13.767 -12.213 18.486 1.00 84.44 97 ARG A N 1
ATOM 787 C CA . ARG A 1 97 ? -14.205 -11.211 17.500 1.00 84.44 97 ARG A CA 1
ATOM 788 C C . ARG A 1 97 ? -13.224 -10.055 17.373 1.00 84.44 97 ARG A C 1
ATOM 790 O O . ARG A 1 97 ? -12.934 -9.642 16.261 1.00 84.44 97 ARG A O 1
ATOM 797 N N . GLU A 1 98 ? -12.720 -9.528 18.487 1.00 86.12 98 GLU A N 1
ATOM 798 C CA . GLU A 1 98 ? -11.720 -8.455 18.471 1.00 86.12 98 GLU A CA 1
ATOM 799 C C . GLU A 1 98 ? -10.448 -8.887 17.732 1.00 86.12 98 GLU A C 1
ATOM 801 O O . GLU A 1 98 ? -9.942 -8.148 16.889 1.00 86.12 98 GLU A O 1
ATOM 806 N N . ARG A 1 99 ? -9.974 -10.114 17.981 1.00 86.88 99 ARG A N 1
ATOM 807 C CA . ARG A 1 99 ? -8.853 -10.693 17.235 1.00 86.88 99 ARG A CA 1
ATOM 808 C C . ARG A 1 99 ? -9.167 -10.802 15.741 1.00 86.88 99 ARG A C 1
ATOM 810 O O . ARG A 1 99 ? -8.332 -10.398 14.938 1.00 86.88 99 ARG A O 1
ATOM 817 N N . ASP A 1 100 ? -10.336 -11.321 15.375 1.00 88.88 100 ASP A N 1
ATOM 818 C CA . ASP A 1 100 ? -10.741 -11.472 13.973 1.00 88.88 100 ASP A CA 1
ATOM 819 C C . ASP A 1 100 ? -10.789 -10.101 13.264 1.00 88.88 100 ASP A C 1
ATOM 821 O O . ASP A 1 100 ? -10.274 -9.960 12.158 1.00 88.88 100 ASP A O 1
ATOM 825 N N . TYR A 1 101 ? -11.294 -9.058 13.937 1.00 89.44 101 TYR A N 1
ATOM 826 C CA . TYR A 1 101 ? -11.283 -7.683 13.421 1.00 89.44 101 TYR A CA 1
ATOM 827 C C . TYR A 1 101 ? -9.873 -7.119 13.227 1.00 89.44 101 TYR A C 1
ATOM 829 O O . TYR A 1 101 ? -9.629 -6.385 12.269 1.00 89.44 101 TYR A O 1
ATOM 837 N N . LEU A 1 102 ? -8.939 -7.418 14.134 1.00 91.06 102 LEU A N 1
ATOM 838 C CA . LEU A 1 102 ? -7.547 -6.984 13.996 1.00 91.06 102 LEU A CA 1
ATOM 839 C C . LEU A 1 102 ? -6.857 -7.680 12.819 1.00 91.06 102 LEU A C 1
ATOM 841 O O . LEU A 1 102 ? -6.115 -7.029 12.084 1.00 91.06 102 LEU A O 1
ATOM 845 N N . LEU A 1 103 ? -7.122 -8.972 12.613 1.00 91.06 103 LEU A N 1
ATOM 846 C CA . LEU A 1 103 ? -6.615 -9.707 11.452 1.00 91.06 103 LEU A CA 1
ATOM 847 C C . LEU A 1 103 ? -7.164 -9.112 10.149 1.00 91.06 103 LEU A C 1
ATOM 849 O O . LEU A 1 103 ? -6.382 -8.733 9.281 1.00 91.06 103 LEU A O 1
ATOM 853 N N . GLU A 1 104 ? -8.477 -8.884 10.069 1.00 92.31 104 GLU A N 1
ATOM 854 C CA . GLU A 1 104 ? -9.105 -8.252 8.901 1.00 92.31 104 GLU A CA 1
ATOM 855 C C . GLU A 1 104 ? -8.552 -6.837 8.647 1.00 92.31 104 GLU A C 1
ATOM 857 O O . GLU A 1 104 ? -8.264 -6.465 7.509 1.00 92.31 104 GLU A O 1
ATOM 862 N N . ARG A 1 105 ? -8.328 -6.040 9.703 1.00 94.19 105 ARG A N 1
ATOM 863 C CA . ARG A 1 105 ? -7.714 -4.706 9.578 1.00 94.19 105 ARG A CA 1
ATOM 864 C C . ARG A 1 105 ? -6.298 -4.781 9.005 1.00 94.19 105 ARG A C 1
ATOM 866 O O . ARG A 1 105 ? -5.950 -3.938 8.175 1.00 94.19 105 ARG A O 1
ATOM 873 N N . ARG A 1 106 ? -5.490 -5.755 9.440 1.00 95.44 106 ARG A N 1
ATOM 874 C CA . ARG A 1 106 ? -4.137 -5.978 8.912 1.00 95.44 106 ARG A CA 1
ATOM 875 C C . ARG A 1 106 ? -4.194 -6.336 7.430 1.00 95.44 106 ARG A C 1
ATOM 877 O O . ARG A 1 106 ? -3.463 -5.730 6.648 1.00 95.44 106 ARG A O 1
ATOM 884 N N . ASP A 1 107 ? -5.067 -7.260 7.048 1.00 95.00 107 ASP A N 1
ATOM 885 C CA . ASP A 1 107 ? -5.194 -7.707 5.659 1.00 95.00 107 ASP A CA 1
ATOM 886 C C . ASP A 1 107 ? -5.623 -6.556 4.746 1.00 95.00 107 ASP A C 1
ATOM 888 O O . ASP A 1 107 ? -4.999 -6.306 3.716 1.00 95.00 107 ASP A O 1
ATOM 892 N N . LEU A 1 108 ? -6.590 -5.745 5.185 1.00 95.94 108 LEU A N 1
ATOM 893 C CA . LEU A 1 108 ? -6.991 -4.540 4.462 1.00 95.94 108 LEU A CA 1
ATOM 894 C C . LEU A 1 108 ? -5.855 -3.509 4.345 1.00 95.94 108 LEU A C 1
ATOM 896 O O . LEU A 1 108 ? -5.766 -2.805 3.339 1.00 95.94 108 LEU A O 1
ATOM 900 N N . ALA A 1 109 ? -4.977 -3.394 5.347 1.00 96.94 109 ALA A N 1
ATOM 901 C CA . ALA A 1 109 ? -3.811 -2.511 5.277 1.00 96.94 109 ALA A CA 1
ATOM 902 C C . ALA A 1 109 ? -2.779 -3.011 4.253 1.00 96.94 109 ALA A C 1
ATOM 904 O O . ALA A 1 109 ? -2.250 -2.214 3.472 1.00 96.94 109 ALA A O 1
ATOM 905 N N . VAL A 1 110 ? -2.534 -4.324 4.222 1.00 97.50 110 VAL A N 1
ATOM 906 C CA . VAL A 1 110 ? -1.685 -4.983 3.219 1.00 97.50 110 VAL A CA 1
ATOM 907 C C . VAL A 1 110 ? -2.260 -4.772 1.818 1.00 97.50 110 VAL A C 1
ATOM 909 O O . VAL A 1 110 ? -1.532 -4.320 0.931 1.00 97.50 110 VAL A O 1
ATOM 912 N N . ASP A 1 111 ? -3.558 -5.026 1.628 1.00 97.12 111 ASP A N 1
ATOM 913 C CA . ASP A 1 111 ? -4.271 -4.808 0.366 1.00 97.12 111 ASP A CA 1
ATOM 914 C C . ASP A 1 111 ? -4.148 -3.357 -0.097 1.00 97.12 111 ASP A C 1
ATOM 916 O O . ASP A 1 111 ? -3.837 -3.096 -1.261 1.00 97.12 111 ASP A O 1
ATOM 920 N N . PHE A 1 112 ? -4.342 -2.400 0.814 1.00 97.5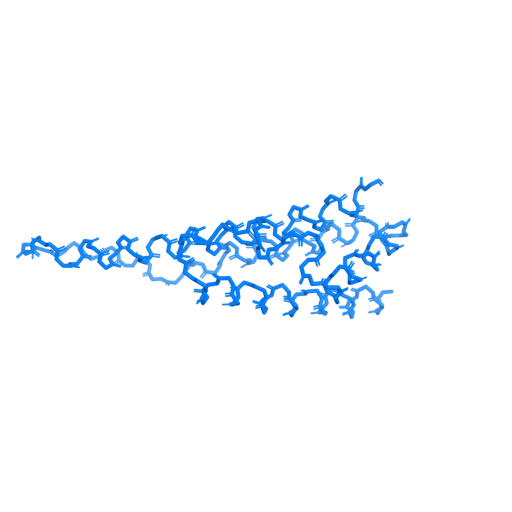6 112 PHE A N 1
ATOM 921 C CA . PHE A 1 112 ? -4.253 -0.979 0.501 1.00 97.56 112 PHE A CA 1
ATOM 922 C C . PHE A 1 112 ? -2.851 -0.602 0.019 1.00 97.56 112 PHE A C 1
ATOM 924 O O . PHE A 1 112 ? -2.709 0.032 -1.028 1.00 97.56 112 PHE A O 1
ATOM 931 N N . ILE A 1 113 ? -1.809 -0.999 0.757 1.00 97.75 113 ILE A N 1
ATOM 932 C CA . ILE A 1 113 ? -0.412 -0.721 0.393 1.00 97.75 113 ILE A CA 1
ATOM 933 C C . ILE A 1 113 ? -0.071 -1.377 -0.946 1.00 97.75 113 ILE A C 1
ATOM 935 O O . ILE A 1 113 ? 0.539 -0.745 -1.811 1.00 97.75 113 ILE A O 1
ATOM 939 N N . PHE A 1 114 ? -0.488 -2.627 -1.144 1.00 97.81 114 PHE A N 1
ATOM 940 C CA . PHE A 1 114 ? -0.257 -3.352 -2.385 1.00 97.81 114 PHE A CA 1
ATOM 941 C C . PHE A 1 114 ? -0.926 -2.661 -3.579 1.00 97.81 114 PHE A C 1
ATOM 943 O O . PHE A 1 114 ? -0.267 -2.400 -4.588 1.00 97.81 114 PHE A O 1
ATOM 950 N N . CYS A 1 115 ? -2.199 -2.280 -3.443 1.00 97.31 115 CYS A N 1
ATOM 951 C CA . CYS A 1 115 ? -2.929 -1.520 -4.457 1.00 97.31 115 CYS A CA 1
ATOM 952 C C . CYS A 1 115 ? -2.256 -0.179 -4.754 1.00 97.31 115 CYS A C 1
ATOM 954 O O . CYS A 1 115 ? -2.110 0.184 -5.919 1.00 97.31 115 CYS A O 1
ATOM 956 N N . LEU A 1 116 ? -1.813 0.541 -3.721 1.00 96.38 116 LEU A N 1
ATOM 957 C CA . LEU A 1 116 ? -1.151 1.834 -3.866 1.00 96.38 116 LEU A CA 1
ATOM 958 C C . LEU A 1 116 ? 0.115 1.733 -4.728 1.00 96.38 116 LEU A C 1
ATOM 960 O O . LEU A 1 116 ? 0.334 2.566 -5.607 1.00 96.38 116 LEU A O 1
ATOM 964 N N . VAL A 1 117 ? 0.926 0.696 -4.509 1.00 96.94 117 VAL A N 1
ATOM 965 C CA . VAL A 1 117 ? 2.143 0.456 -5.295 1.00 96.94 117 VAL A CA 1
ATOM 966 C C . VAL A 1 117 ? 1.797 0.008 -6.711 1.00 96.94 117 VAL A C 1
ATOM 968 O O . VAL A 1 117 ? 2.386 0.519 -7.659 1.00 96.94 117 VAL A O 1
ATOM 971 N N . LEU A 1 118 ? 0.839 -0.914 -6.874 1.00 97.19 118 LEU A N 1
ATOM 972 C CA . LEU A 1 118 ? 0.411 -1.395 -8.191 1.00 97.19 118 LEU A CA 1
ATOM 973 C C . LEU A 1 118 ? -0.109 -0.264 -9.077 1.00 97.19 118 LEU A C 1
ATOM 975 O O . LEU A 1 118 ? 0.272 -0.190 -10.242 1.00 97.19 118 LEU A O 1
ATOM 979 N N . VAL A 1 119 ? -0.937 0.624 -8.521 1.00 96.00 119 VAL A N 1
ATOM 980 C CA . VAL A 1 119 ? -1.437 1.808 -9.230 1.00 96.00 119 VAL A CA 1
ATOM 981 C C . VAL A 1 119 ? -0.292 2.685 -9.707 1.00 96.00 119 VAL A C 1
ATOM 983 O O . VAL A 1 119 ? -0.420 3.285 -10.763 1.00 96.00 119 VAL A O 1
ATOM 986 N N . GLU A 1 120 ? 0.812 2.772 -8.964 1.00 94.88 120 GLU A N 1
ATOM 987 C CA . GLU A 1 120 ? 1.963 3.560 -9.391 1.00 94.88 120 GLU A CA 1
ATOM 988 C C . GLU A 1 120 ? 2.778 2.871 -10.487 1.00 94.88 120 GLU A C 1
ATOM 990 O O . GLU A 1 120 ? 3.074 3.483 -11.506 1.00 94.88 120 GLU A O 1
ATOM 995 N N . VAL A 1 121 ? 3.139 1.601 -10.297 1.00 95.94 121 VAL A N 1
ATOM 996 C CA . VAL A 1 121 ? 4.073 0.904 -11.200 1.00 95.94 121 VAL A CA 1
ATOM 997 C C . VAL A 1 121 ? 3.432 0.457 -12.517 1.00 95.94 121 VAL A C 1
ATOM 999 O O . VAL A 1 121 ? 4.154 0.065 -13.431 1.00 95.94 121 VAL A O 1
ATOM 1002 N N . LEU A 1 122 ? 2.098 0.475 -12.607 1.00 95.31 122 LEU A N 1
ATOM 1003 C CA . LEU A 1 122 ? 1.318 0.117 -13.799 1.00 95.31 122 LEU A CA 1
ATOM 1004 C C . LEU A 1 122 ? 0.745 1.334 -1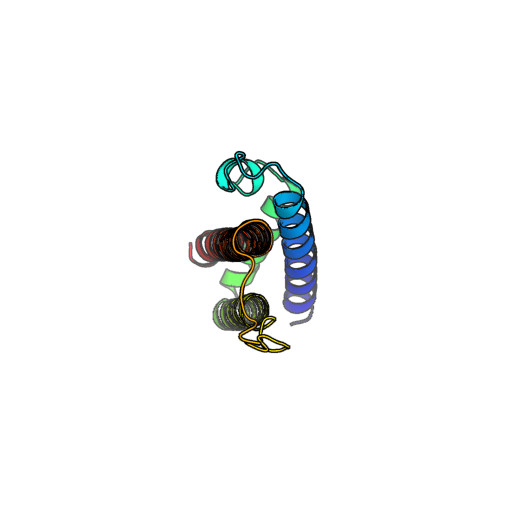4.550 1.00 95.31 122 LEU A C 1
ATOM 1006 O O . LEU A 1 122 ? -0.133 1.142 -15.394 1.00 95.31 122 LEU A O 1
ATOM 1010 N N . LYS A 1 123 ? 1.179 2.557 -14.218 1.00 84.06 123 LYS A N 1
ATOM 1011 C CA . LYS A 1 123 ? 0.757 3.778 -14.927 1.00 84.06 123 LYS A CA 1
ATOM 1012 C C . LYS A 1 123 ? 1.150 3.789 -16.400 1.00 84.06 123 LYS A C 1
ATOM 1014 O O . LYS A 1 123 ? 2.183 3.181 -16.756 1.00 84.06 123 LYS A O 1
#